Protein AF-A0A0L8N1E2-F1 (afdb_monomer_lite)

Structure (mmCIF, N/CA/C/O backbone):
data_AF-A0A0L8N1E2-F1
#
_entry.id   AF-A0A0L8N1E2-F1
#
loop_
_atom_site.group_PDB
_atom_site.id
_atom_site.type_symbol
_atom_site.label_atom_id
_atom_site.label_alt_id
_atom_site.label_comp_id
_atom_site.label_asym_id
_atom_site.label_entity_id
_atom_site.label_seq_id
_atom_site.pdbx_PDB_ins_code
_atom_site.Cartn_x
_atom_site.Cartn_y
_atom_site.Cartn_z
_atom_site.occupancy
_atom_site.B_iso_or_equiv
_atom_site.auth_seq_id
_atom_site.auth_comp_id
_atom_site.auth_asym_id
_atom_site.auth_atom_id
_atom_site.pdbx_PDB_model_num
ATOM 1 N N . MET A 1 1 ? 11.611 8.794 -32.752 1.00 46.53 1 MET A N 1
ATOM 2 C CA . MET A 1 1 ? 12.750 9.006 -31.836 1.00 46.53 1 MET A CA 1
ATOM 3 C C . MET A 1 1 ? 12.964 7.709 -31.071 1.00 46.53 1 MET A C 1
ATOM 5 O O . MET A 1 1 ? 12.194 7.411 -30.173 1.00 46.53 1 MET A O 1
ATOM 9 N N . ALA A 1 2 ? 13.906 6.879 -31.515 1.00 56.25 2 ALA A N 1
ATOM 10 C CA . ALA A 1 2 ? 14.251 5.624 -30.852 1.00 56.25 2 ALA A CA 1
ATOM 11 C C . ALA A 1 2 ? 15.513 5.879 -30.017 1.00 56.25 2 ALA A C 1
ATOM 13 O O . ALA A 1 2 ? 16.516 6.297 -30.588 1.00 56.25 2 ALA A O 1
ATOM 14 N N . GLY A 1 3 ? 15.448 5.710 -28.691 1.00 71.19 3 GLY A N 1
ATOM 15 C CA . GLY A 1 3 ? 16.637 5.822 -27.830 1.00 71.19 3 GLY A CA 1
ATOM 16 C C . GLY A 1 3 ? 16.472 6.494 -26.463 1.00 71.19 3 GLY A C 1
ATOM 17 O O . GLY A 1 3 ? 17.450 6.544 -25.729 1.00 71.19 3 GLY A O 1
ATOM 18 N N . ILE A 1 4 ? 15.290 6.994 -26.084 1.00 77.75 4 ILE A N 1
ATOM 19 C CA . ILE A 1 4 ? 15.056 7.494 -24.717 1.00 77.75 4 ILE A CA 1
ATOM 20 C C . ILE A 1 4 ? 14.36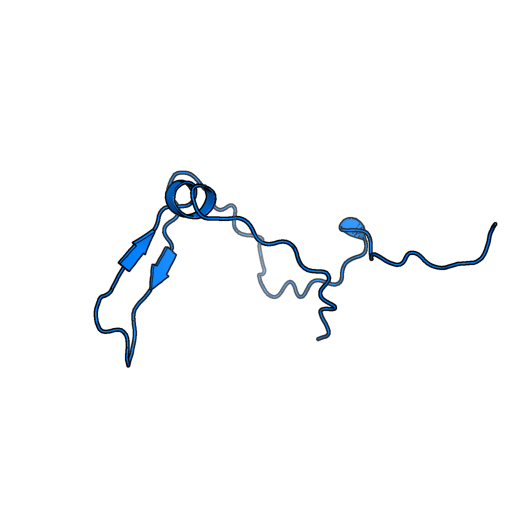8 6.387 -23.915 1.00 77.75 4 ILE A C 1
ATOM 22 O O . ILE A 1 4 ? 13.332 5.872 -24.339 1.00 77.75 4 ILE A O 1
ATOM 26 N N . SER A 1 5 ? 14.958 5.995 -22.784 1.00 80.38 5 SER A N 1
ATOM 27 C CA . SER A 1 5 ? 14.337 5.063 -21.839 1.00 80.38 5 SER A CA 1
ATOM 28 C C . SER A 1 5 ? 13.070 5.675 -21.242 1.00 80.38 5 SER A C 1
ATOM 30 O O . SER A 1 5 ? 12.999 6.887 -21.051 1.00 80.38 5 SER A O 1
ATOM 32 N N . SER A 1 6 ? 12.074 4.846 -20.922 1.00 85.31 6 SER A N 1
ATOM 33 C CA . SER A 1 6 ? 10.825 5.325 -20.319 1.00 85.31 6 SER A CA 1
ATOM 34 C C . SER A 1 6 ? 11.091 6.127 -19.043 1.00 85.31 6 SER A C 1
ATOM 36 O O . SER A 1 6 ? 11.905 5.720 -18.217 1.00 85.31 6 SER A O 1
ATOM 38 N N . PHE A 1 7 ? 10.375 7.240 -18.871 1.00 88.56 7 PHE A N 1
ATOM 39 C CA . PHE A 1 7 ? 10.386 8.009 -17.623 1.00 88.56 7 PHE A CA 1
ATOM 40 C C . PHE A 1 7 ? 9.737 7.229 -16.466 1.00 88.56 7 PHE A C 1
ATOM 42 O O . PHE A 1 7 ? 10.157 7.348 -15.320 1.00 88.56 7 PHE A O 1
ATOM 49 N N . THR A 1 8 ? 8.749 6.385 -16.775 1.00 92.31 8 THR A N 1
ATOM 50 C CA . THR A 1 8 ? 8.038 5.544 -15.805 1.00 92.31 8 THR A CA 1
ATOM 51 C C . THR A 1 8 ? 8.417 4.081 -16.006 1.00 92.31 8 THR A C 1
ATOM 53 O O . THR A 1 8 ? 8.316 3.557 -17.119 1.00 92.31 8 THR A O 1
ATOM 56 N N . THR A 1 9 ? 8.799 3.392 -14.935 1.00 93.12 9 THR A N 1
ATOM 57 C CA . THR A 1 9 ? 8.968 1.934 -14.953 1.00 93.12 9 THR A CA 1
ATOM 58 C C . THR A 1 9 ? 7.596 1.263 -15.099 1.00 93.12 9 THR A C 1
ATOM 60 O O . THR A 1 9 ? 6.733 1.495 -14.251 1.00 93.12 9 THR A O 1
ATOM 63 N N . PRO A 1 10 ? 7.349 0.435 -16.135 1.00 92.06 10 PRO A N 1
ATOM 64 C CA . PRO A 1 10 ? 6.082 -0.280 -16.265 1.00 92.06 10 PRO A CA 1
ATOM 65 C C . PRO A 1 10 ? 5.811 -1.180 -15.053 1.00 92.06 10 PRO A C 1
ATOM 67 O O . PRO A 1 10 ? 6.728 -1.817 -14.545 1.00 92.06 10 PRO A O 1
ATOM 70 N N . ASN A 1 11 ? 4.547 -1.325 -14.640 1.00 91.81 11 ASN A N 1
ATOM 71 C CA . ASN A 1 11 ? 4.171 -2.122 -13.457 1.00 91.81 11 ASN A CA 1
ATOM 72 C C . ASN A 1 11 ? 4.722 -3.560 -13.467 1.00 91.81 11 ASN A C 1
ATOM 74 O O . ASN A 1 11 ? 5.061 -4.096 -12.417 1.00 91.81 11 ASN A O 1
ATOM 78 N N . LYS A 1 12 ? 4.808 -4.188 -14.648 1.00 91.19 12 LYS A N 1
ATOM 79 C CA . LYS A 1 12 ? 5.346 -5.549 -14.824 1.00 91.19 12 LYS A CA 1
ATOM 80 C C . LYS A 1 12 ? 6.863 -5.644 -14.599 1.00 91.19 12 LYS A C 1
ATOM 82 O O . LYS A 1 12 ? 7.352 -6.725 -14.298 1.00 91.19 12 LYS A O 1
ATOM 87 N N . ASP A 1 13 ? 7.567 -4.523 -14.745 1.00 89.94 13 ASP A N 1
ATOM 88 C CA . ASP A 1 13 ? 9.024 -4.406 -14.655 1.00 89.94 13 ASP A CA 1
ATOM 89 C C . ASP A 1 13 ? 9.445 -3.721 -13.334 1.00 89.94 13 ASP A C 1
ATOM 91 O O . ASP A 1 13 ? 10.628 -3.485 -13.094 1.00 89.94 13 ASP A O 1
ATOM 95 N N . PHE A 1 14 ? 8.481 -3.379 -12.468 1.00 91.00 14 PHE A N 1
ATOM 96 C CA . PHE A 1 14 ? 8.723 -2.704 -11.196 1.00 91.00 14 PHE A CA 1
ATOM 97 C C . PHE A 1 14 ? 9.259 -3.689 -10.150 1.00 91.00 14 PHE A C 1
ATOM 99 O O . PHE A 1 14 ? 8.637 -4.718 -9.878 1.00 91.00 14 PHE A O 1
ATOM 106 N N . TYR A 1 15 ? 10.407 -3.368 -9.543 1.00 87.00 15 TYR A N 1
ATOM 107 C CA . TYR A 1 15 ? 11.042 -4.223 -8.540 1.00 87.00 15 TYR A CA 1
ATOM 108 C C . TYR A 1 15 ? 10.133 -4.435 -7.325 1.00 87.00 15 TYR A C 1
ATOM 110 O O . TYR A 1 15 ? 9.586 -3.488 -6.756 1.00 87.00 15 TYR A O 1
ATOM 118 N N . ARG A 1 16 ? 9.993 -5.693 -6.908 1.00 85.62 16 ARG A N 1
ATOM 119 C CA . ARG A 1 16 ? 9.191 -6.104 -5.757 1.00 85.62 16 ARG A CA 1
ATOM 120 C C . ARG A 1 16 ? 10.023 -6.980 -4.836 1.00 85.62 16 ARG A C 1
ATOM 122 O O . ARG A 1 16 ? 10.725 -7.880 -5.284 1.00 85.62 16 ARG A O 1
ATOM 129 N N . VAL A 1 17 ? 9.895 -6.726 -3.540 1.00 83.50 17 VAL A N 1
ATOM 130 C CA . VAL A 1 17 ? 10.429 -7.596 -2.494 1.00 83.50 17 VAL A CA 1
ATOM 131 C C . VAL A 1 17 ? 9.305 -8.533 -2.055 1.00 83.50 17 VAL A C 1
ATOM 133 O O . VAL A 1 17 ? 8.437 -8.145 -1.276 1.00 83.50 17 VAL A O 1
ATOM 136 N N . ASP A 1 18 ? 9.300 -9.762 -2.565 1.00 80.94 18 ASP A N 1
ATOM 137 C CA . ASP A 1 18 ? 8.339 -10.792 -2.165 1.00 80.94 18 ASP A CA 1
ATOM 138 C C . ASP A 1 18 ? 8.953 -11.663 -1.054 1.00 80.94 18 ASP A C 1
ATOM 140 O O . ASP A 1 18 ? 9.604 -12.672 -1.306 1.00 80.94 18 ASP A O 1
ATOM 144 N N . THR A 1 19 ? 8.780 -11.256 0.206 1.00 77.06 19 THR A N 1
ATOM 145 C CA . THR A 1 19 ? 9.206 -12.056 1.378 1.00 77.06 19 THR A CA 1
ATOM 146 C C . THR A 1 19 ? 8.166 -13.084 1.809 1.00 77.06 19 THR A C 1
ATOM 148 O O . THR A 1 19 ? 8.474 -14.009 2.561 1.00 77.06 19 THR A O 1
ATOM 1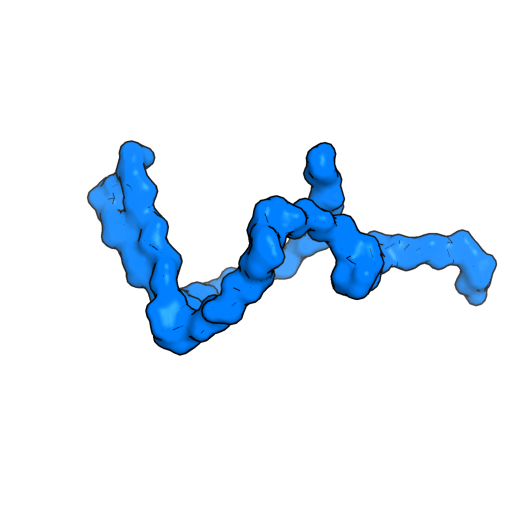51 N N . ALA A 1 20 ? 6.918 -12.926 1.370 1.00 75.88 20 ALA A N 1
ATOM 152 C CA . ALA A 1 20 ? 5.849 -13.851 1.695 1.00 75.88 20 ALA A CA 1
ATOM 153 C C . ALA A 1 20 ? 5.964 -15.116 0.834 1.00 75.88 20 ALA A C 1
ATOM 155 O O . ALA A 1 20 ? 5.962 -15.043 -0.390 1.00 75.88 20 ALA A O 1
ATOM 156 N N . LEU A 1 21 ? 5.981 -16.285 1.484 1.00 75.00 21 LEU A N 1
ATOM 157 C CA . LEU A 1 21 ? 5.960 -17.595 0.817 1.00 75.00 21 LEU A CA 1
ATOM 158 C C . LEU A 1 21 ? 4.731 -17.780 -0.096 1.00 75.00 21 LEU A C 1
ATOM 160 O O . LEU A 1 21 ? 4.776 -18.561 -1.041 1.00 75.00 21 LEU A O 1
ATOM 164 N N . VAL A 1 22 ? 3.633 -17.069 0.188 1.00 78.56 22 VAL A N 1
ATOM 165 C CA . VAL A 1 22 ? 2.395 -17.055 -0.602 1.00 78.56 22 VAL A CA 1
ATOM 166 C C . VAL A 1 22 ? 1.823 -15.639 -0.596 1.00 78.56 22 VAL A C 1
ATOM 168 O O . VAL A 1 22 ? 1.731 -15.014 0.461 1.00 78.56 22 VAL A O 1
ATOM 171 N N . VAL A 1 23 ? 1.393 -15.143 -1.760 1.00 78.69 23 VAL A N 1
ATOM 172 C CA . VAL A 1 23 ? 0.712 -13.844 -1.867 1.00 78.69 23 VAL A CA 1
ATOM 173 C C . VAL A 1 23 ? -0.676 -13.947 -1.219 1.00 78.69 23 VAL A C 1
ATOM 175 O O . VAL A 1 23 ? -1.507 -14.730 -1.691 1.00 78.69 23 VAL A O 1
ATOM 178 N N . PRO A 1 24 ? -0.968 -13.175 -0.157 1.00 81.25 24 PRO A N 1
ATOM 179 C CA . PRO A 1 24 ? -2.276 -13.216 0.474 1.00 81.25 24 PRO A CA 1
ATOM 180 C C . PRO A 1 24 ? -3.332 -12.635 -0.469 1.00 81.25 24 PRO A C 1
ATOM 182 O O . PRO A 1 24 ? -3.194 -11.525 -0.982 1.00 81.25 24 PRO A O 1
ATOM 185 N N . LYS A 1 25 ? -4.427 -13.373 -0.659 1.00 84.81 25 LYS A N 1
ATOM 186 C CA . LYS A 1 25 ? -5.643 -12.827 -1.264 1.00 84.81 25 LYS A CA 1
ATOM 187 C C . LYS A 1 25 ? -6.390 -12.047 -0.189 1.00 84.81 25 LYS A C 1
ATOM 189 O O . LYS A 1 25 ? -6.953 -12.643 0.725 1.00 84.81 25 LYS A O 1
ATOM 194 N N . VAL A 1 26 ? -6.348 -10.723 -0.278 1.00 89.19 26 VAL A N 1
ATOM 195 C CA . VAL A 1 26 ? -7.065 -9.829 0.635 1.00 89.19 26 VAL A CA 1
ATOM 196 C C . VAL A 1 26 ? -8.380 -9.426 -0.017 1.00 89.19 26 VAL A C 1
ATOM 198 O O . VAL A 1 26 ? -8.382 -8.878 -1.115 1.00 89.19 26 VAL A O 1
ATOM 201 N N . ASP A 1 27 ? -9.486 -9.698 0.666 1.00 93.00 27 ASP A N 1
ATOM 202 C CA . ASP A 1 27 ? -10.802 -9.208 0.274 1.00 93.00 27 ASP A CA 1
ATOM 203 C C . ASP A 1 27 ? -10.970 -7.749 0.727 1.00 93.00 27 ASP A C 1
ATOM 205 O O . ASP A 1 27 ? -10.909 -7.436 1.919 1.00 93.00 27 ASP A O 1
ATOM 209 N N . ALA A 1 28 ? -11.151 -6.849 -0.240 1.00 93.50 28 ALA A N 1
ATOM 210 C CA . ALA A 1 28 ? -11.257 -5.415 -0.000 1.00 93.50 28 ALA A CA 1
ATOM 211 C C . ALA A 1 28 ? -12.548 -5.022 0.739 1.00 93.50 28 ALA A C 1
ATOM 213 O O . ALA A 1 28 ? -12.542 -4.013 1.452 1.00 93.50 28 ALA A O 1
ATOM 214 N N . ASP A 1 29 ? -13.619 -5.813 0.616 1.00 94.56 29 ASP A N 1
ATOM 215 C CA . ASP A 1 29 ? -14.912 -5.511 1.241 1.00 94.56 29 ASP A CA 1
ATOM 216 C C . ASP A 1 29 ? -14.889 -5.782 2.749 1.00 94.56 29 ASP A C 1
ATOM 218 O O . ASP A 1 29 ? -15.541 -5.086 3.533 1.00 94.56 29 ASP A O 1
ATOM 222 N N . THR A 1 30 ? -14.095 -6.764 3.180 1.00 95.19 30 THR A N 1
ATOM 223 C CA . THR A 1 30 ? -13.968 -7.147 4.593 1.00 95.19 30 THR A CA 1
ATOM 224 C C . THR A 1 30 ? -12.733 -6.551 5.276 1.00 95.19 30 THR A C 1
ATOM 226 O O . THR A 1 30 ? -12.642 -6.545 6.511 1.00 95.19 30 THR A O 1
ATOM 229 N N . TRP A 1 31 ? -11.786 -6.003 4.509 1.00 96.50 31 TRP A N 1
ATOM 230 C CA . TRP A 1 31 ? -10.542 -5.447 5.035 1.00 96.50 31 TRP A CA 1
ATOM 231 C C . TRP A 1 31 ? -10.739 -4.187 5.897 1.00 96.50 31 TRP A C 1
ATOM 233 O O . TRP A 1 31 ? -11.626 -3.360 5.670 1.00 96.50 31 TRP A O 1
ATOM 243 N N . ARG A 1 32 ? -9.863 -4.009 6.901 1.00 97.12 32 ARG A N 1
ATOM 244 C CA . ARG A 1 32 ? -9.883 -2.863 7.827 1.00 97.12 32 ARG A CA 1
ATOM 245 C C . ARG A 1 32 ? -8.481 -2.305 8.107 1.00 97.12 32 ARG A C 1
ATOM 247 O O . ARG A 1 32 ? -7.626 -3.026 8.622 1.00 97.12 32 ARG A O 1
ATOM 254 N N . LEU A 1 33 ? -8.290 -0.994 7.923 1.00 96.88 33 LEU A N 1
ATOM 255 C CA . LEU A 1 33 ? -7.118 -0.247 8.400 1.00 96.88 33 LEU A CA 1
ATOM 256 C C . LEU A 1 33 ? -7.309 0.144 9.859 1.00 96.88 33 LEU A C 1
ATOM 258 O O . LEU A 1 33 ? -8.272 0.837 10.168 1.00 96.88 33 LEU A O 1
ATOM 262 N N . ARG A 1 34 ? -6.384 -0.205 10.754 1.00 97.38 34 ARG A N 1
ATOM 263 C CA . ARG A 1 34 ? -6.448 0.192 12.171 1.00 97.38 34 ARG A CA 1
ATOM 264 C C . ARG A 1 34 ? -5.288 1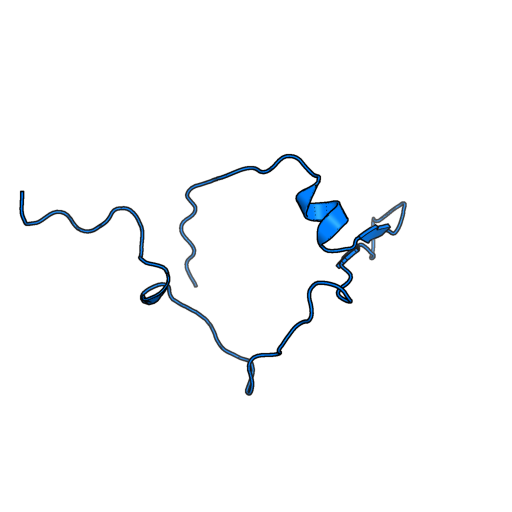.118 12.521 1.00 97.38 34 ARG A C 1
ATOM 266 O O . ARG A 1 34 ? -4.141 0.689 12.498 1.00 97.38 34 ARG A O 1
ATOM 273 N N . ILE A 1 35 ? -5.592 2.357 12.907 1.00 97.06 35 ILE A N 1
ATOM 274 C CA . ILE A 1 35 ? -4.605 3.340 13.379 1.00 97.06 35 ILE A CA 1
ATOM 275 C C . ILE A 1 35 ? -4.634 3.365 14.905 1.00 97.06 35 ILE A C 1
ATOM 277 O O . ILE A 1 35 ? -5.635 3.758 15.512 1.00 97.06 35 ILE A O 1
ATOM 281 N N . ARG A 1 36 ? -3.546 2.897 15.520 1.00 96.81 36 ARG A N 1
ATOM 282 C CA . ARG A 1 36 ? -3.379 2.727 16.972 1.00 96.81 36 ARG A CA 1
ATOM 283 C C . ARG A 1 36 ? -1.8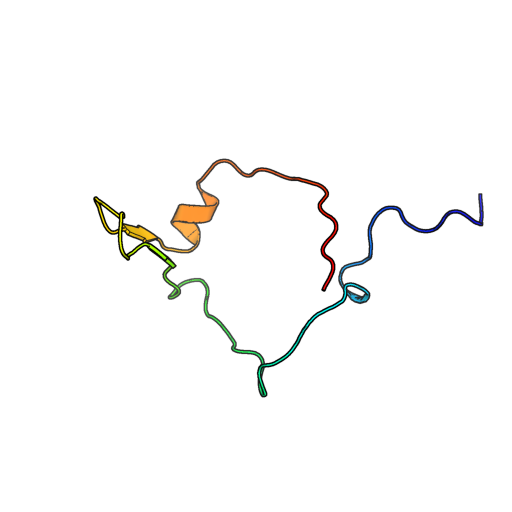97 2.873 17.329 1.00 96.81 36 ARG A C 1
ATOM 285 O O . ARG A 1 36 ? -1.055 2.747 16.449 1.00 96.81 36 ARG A O 1
ATOM 292 N N . GLY A 1 37 ? -1.582 3.054 18.609 1.00 96.12 37 GLY A N 1
ATOM 293 C CA . GLY A 1 37 ? -0.203 3.065 19.108 1.00 96.12 37 GLY A CA 1
ATOM 294 C C . GLY A 1 37 ? 0.106 4.276 19.982 1.00 96.12 37 GLY A C 1
ATOM 295 O O . GLY A 1 37 ? -0.778 5.072 20.306 1.00 96.12 37 GLY A O 1
ATOM 296 N N . LYS A 1 38 ? 1.374 4.409 20.377 1.00 96.25 38 LYS A N 1
ATOM 297 C CA . LYS A 1 38 ? 1.843 5.520 21.212 1.00 96.25 38 LYS A CA 1
ATOM 298 C C . LYS A 1 38 ? 1.671 6.848 20.463 1.00 96.25 38 LYS A C 1
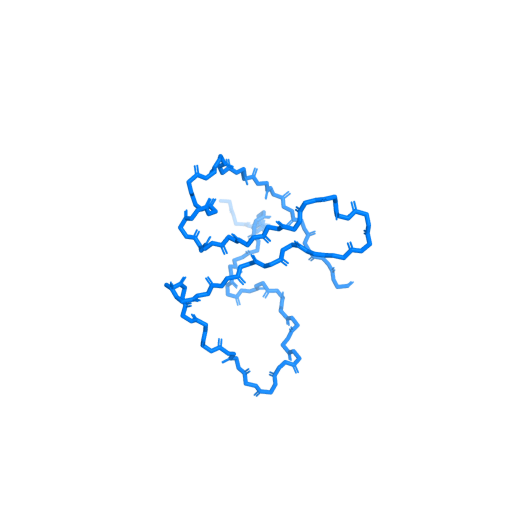ATOM 300 O O . LYS A 1 38 ? 2.056 6.953 19.305 1.00 96.25 38 LYS A O 1
ATOM 305 N N . GLY A 1 39 ? 1.085 7.847 21.122 1.00 95.44 39 GLY A N 1
ATOM 306 C CA . GLY A 1 39 ? 0.816 9.167 20.532 1.00 95.44 39 GLY A CA 1
ATOM 307 C C . GLY A 1 39 ? -0.484 9.266 19.722 1.00 95.44 39 GLY A C 1
ATOM 308 O O . GLY A 1 39 ? -0.872 10.364 19.335 1.00 95.44 39 GLY A O 1
ATOM 309 N N . VAL A 1 40 ? -1.208 8.161 19.506 1.00 96.88 40 VAL A N 1
ATOM 310 C CA . VAL A 1 40 ? -2.543 8.200 18.891 1.00 96.88 40 VAL A CA 1
ATOM 311 C C . VAL A 1 40 ? -3.572 8.559 19.960 1.00 96.88 40 VAL A C 1
ATOM 313 O O . VAL A 1 40 ? -3.942 7.724 20.779 1.00 96.88 40 VAL A O 1
ATOM 316 N N . THR A 1 41 ? -4.059 9.800 19.940 1.00 96.50 41 THR A N 1
ATOM 317 C CA . THR A 1 41 ? -5.049 10.294 20.917 1.00 96.50 41 THR A CA 1
ATOM 318 C C . THR A 1 41 ? -6.428 9.672 20.727 1.00 96.50 41 THR A C 1
ATOM 320 O O . THR A 1 41 ? -7.141 9.426 21.695 1.00 96.50 41 THR A O 1
ATOM 323 N N . ARG A 1 42 ? -6.808 9.384 19.476 1.00 96.31 42 ARG A N 1
ATOM 324 C CA . ARG A 1 42 ? -8.075 8.732 19.146 1.00 96.31 42 ARG A CA 1
ATOM 325 C C . ARG A 1 42 ? -7.861 7.610 18.136 1.00 96.31 42 ARG A C 1
ATOM 327 O O . ARG A 1 42 ? -7.709 7.901 16.946 1.00 96.31 42 ARG A O 1
ATOM 334 N N . PRO A 1 43 ? -7.880 6.343 18.581 1.00 96.62 43 PRO A N 1
ATOM 335 C CA . PRO A 1 43 ? -7.831 5.203 17.683 1.00 96.62 43 PRO A CA 1
ATOM 336 C C . PRO A 1 43 ? -8.948 5.269 16.644 1.00 96.62 43 PRO A C 1
ATOM 338 O O . PRO A 1 43 ? -10.076 5.676 16.941 1.00 96.62 43 PRO A O 1
ATOM 341 N N . ARG A 1 44 ? -8.634 4.869 15.413 1.00 97.25 44 ARG A N 1
ATOM 342 C CA . ARG A 1 44 ? -9.606 4.828 14.317 1.00 97.25 44 ARG A CA 1
ATOM 343 C C . ARG A 1 44 ? -9.436 3.566 13.500 1.00 97.25 44 ARG A C 1
ATOM 345 O O . ARG A 1 44 ? -8.332 3.036 13.378 1.00 97.25 44 ARG A O 1
ATOM 352 N N . THR A 1 45 ? -10.547 3.109 12.938 1.00 97.88 45 THR A N 1
ATOM 353 C CA . THR A 1 45 ? -10.556 2.004 11.990 1.00 97.88 45 THR A CA 1
ATOM 354 C C . THR A 1 45 ? -11.299 2.433 10.737 1.00 97.88 45 THR A C 1
ATOM 356 O O . THR A 1 45 ? -12.411 2.931 10.875 1.00 97.88 45 THR A O 1
ATOM 359 N N . TYR A 1 46 ? -10.712 2.210 9.564 1.00 97.88 46 TYR A N 1
ATOM 360 C CA . TYR A 1 46 ? -11.307 2.542 8.268 1.00 97.88 46 TYR A CA 1
ATOM 361 C C . TYR A 1 46 ? -11.526 1.288 7.421 1.00 97.88 46 TYR A C 1
ATOM 363 O O . TYR A 1 46 ? -10.752 0.333 7.508 1.00 97.88 46 TYR A O 1
ATOM 371 N N . THR A 1 47 ? -12.585 1.289 6.627 1.00 97.88 47 THR A N 1
ATOM 372 C CA . THR A 1 47 ? -12.823 0.378 5.501 1.00 97.88 47 THR A CA 1
ATOM 373 C C . THR A 1 47 ? -12.082 0.877 4.262 1.00 97.88 47 THR A C 1
ATOM 375 O O . THR A 1 47 ? -11.644 2.027 4.216 1.00 97.88 47 THR A O 1
ATOM 378 N N . PHE A 1 48 ? -11.948 0.034 3.237 1.00 96.81 48 PHE A N 1
ATOM 379 C CA . PHE A 1 48 ? -11.352 0.467 1.973 1.00 96.81 48 PHE A CA 1
ATOM 380 C C . PHE A 1 48 ? -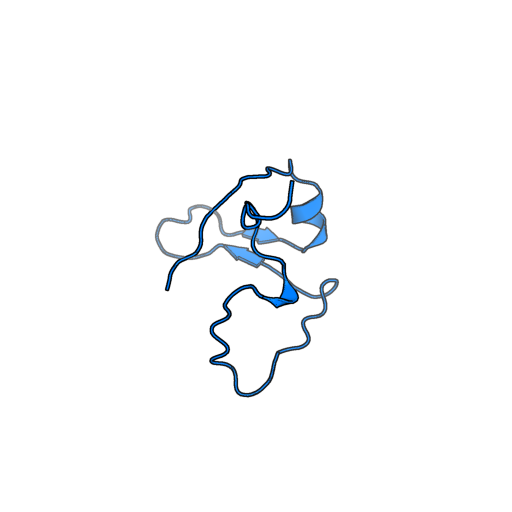12.194 1.557 1.279 1.00 96.81 48 PHE A C 1
ATOM 382 O O . PHE A 1 48 ? -11.640 2.545 0.801 1.00 96.81 48 PHE A O 1
ATOM 389 N N . ARG A 1 49 ? -13.531 1.449 1.321 1.00 96.69 49 ARG A N 1
ATOM 390 C CA . ARG A 1 49 ? -14.452 2.455 0.758 1.00 96.69 49 ARG A CA 1
ATOM 391 C C . ARG A 1 49 ? -14.278 3.838 1.395 1.00 96.69 49 ARG A C 1
ATOM 393 O O . ARG A 1 49 ? -14.114 4.813 0.672 1.00 96.69 49 ARG A O 1
ATOM 400 N N . GLU A 1 50 ? -14.201 3.915 2.725 1.00 97.25 50 GLU A N 1
ATOM 401 C CA . GLU A 1 50 ? -13.971 5.182 3.450 1.00 97.25 50 GLU A CA 1
ATOM 402 C C . GLU A 1 50 ? -12.620 5.842 3.111 1.00 97.25 50 GLU A C 1
ATOM 404 O O . GLU A 1 50 ? -12.428 7.034 3.360 1.00 97.25 50 GLU A O 1
ATOM 409 N N . LEU A 1 51 ? -11.645 5.080 2.600 1.00 96.31 51 LEU A N 1
ATOM 410 C CA . LEU A 1 51 ? -10.379 5.639 2.124 1.00 96.31 51 LEU A CA 1
ATOM 411 C C . LEU A 1 51 ? -10.514 6.217 0.713 1.00 96.31 51 LEU A C 1
ATOM 413 O O . LEU A 1 51 ? -9.966 7.286 0.465 1.00 96.31 51 LEU A O 1
ATOM 417 N N . LEU A 1 52 ? -11.253 5.549 -0.176 1.00 95.69 52 LEU A N 1
ATOM 418 C CA . LEU A 1 52 ? -11.491 6.014 -1.549 1.00 95.69 52 LEU A CA 1
ATOM 419 C C . LEU A 1 52 ? -12.355 7.279 -1.620 1.00 95.69 52 LEU A C 1
ATOM 421 O O . LEU A 1 52 ? -12.245 8.041 -2.572 1.00 95.69 52 LEU A O 1
ATOM 425 N N . GLU A 1 53 ? -13.182 7.527 -0.606 1.00 96.62 53 GLU A N 1
ATOM 426 C CA . GLU A 1 53 ? -13.969 8.763 -0.477 1.00 96.62 53 GLU A CA 1
ATOM 427 C C . GLU A 1 53 ? -13.113 9.995 -0.121 1.00 96.62 53 GLU A C 1
ATOM 429 O O . GLU A 1 53 ? -13.605 11.125 -0.117 1.00 96.62 53 GLU A O 1
ATOM 434 N N . ARG A 1 54 ? -11.827 9.810 0.198 1.00 95.62 54 ARG A N 1
ATOM 435 C CA . ARG A 1 54 ? -10.910 10.911 0.522 1.00 95.62 54 ARG A CA 1
ATOM 436 C C . ARG A 1 54 ? -10.309 11.526 -0.745 1.00 95.62 54 ARG A C 1
ATOM 438 O O . ARG A 1 54 ? -10.207 10.846 -1.761 1.00 95.62 54 ARG A O 1
ATOM 445 N N . PRO A 1 55 ? -9.822 12.780 -0.681 1.00 97.06 55 PRO A N 1
ATOM 446 C CA . PRO A 1 55 ? -9.102 13.390 -1.794 1.00 97.06 55 PRO A CA 1
ATOM 447 C C . PRO A 1 55 ? -7.903 12.539 -2.224 1.00 97.06 55 PRO A C 1
ATOM 449 O O . PRO A 1 55 ? -6.988 12.295 -1.432 1.00 97.06 55 PRO A O 1
ATOM 452 N N . LEU A 1 56 ? -7.918 12.100 -3.481 1.00 95.25 56 LEU A N 1
ATOM 453 C CA . LEU A 1 56 ? -6.820 11.363 -4.093 1.00 95.25 56 LEU A CA 1
ATOM 454 C C . LEU A 1 56 ? -5.691 12.328 -4.465 1.00 95.25 56 LEU A C 1
ATOM 456 O O . LEU A 1 56 ? -5.928 13.429 -4.961 1.00 95.25 56 LEU A O 1
ATOM 460 N N . ILE A 1 57 ? -4.455 11.910 -4.198 1.00 95.75 57 ILE A N 1
ATOM 461 C CA . ILE A 1 57 ? -3.248 12.680 -4.490 1.00 95.75 57 ILE A CA 1
ATOM 462 C C . ILE A 1 57 ? -2.302 11.784 -5.284 1.00 95.75 57 ILE A C 1
ATOM 464 O O . ILE A 1 57 ? -1.888 10.738 -4.792 1.00 95.75 57 ILE A O 1
ATOM 468 N N . GLU A 1 58 ? -1.930 12.228 -6.481 1.00 95.19 58 GLU A N 1
ATOM 469 C CA . GLU A 1 58 ? -0.981 11.531 -7.353 1.00 95.19 58 GLU A CA 1
ATOM 470 C C . GLU A 1 58 ? 0.409 12.169 -7.275 1.00 95.19 58 GLU A C 1
ATOM 472 O O . GLU A 1 58 ? 0.536 13.398 -7.207 1.00 95.19 58 GLU A O 1
ATOM 477 N N . ARG A 1 59 ? 1.458 11.342 -7.236 1.00 95.00 59 ARG A N 1
ATOM 478 C CA . ARG A 1 59 ? 2.862 11.768 -7.154 1.00 95.00 59 ARG A CA 1
ATOM 479 C C . ARG A 1 59 ? 3.754 10.781 -7.900 1.00 95.00 59 ARG A C 1
ATOM 481 O O . ARG A 1 59 ? 3.633 9.579 -7.680 1.00 95.00 59 ARG A O 1
ATOM 488 N N . ASP A 1 60 ? 4.697 11.301 -8.678 1.00 95.31 60 ASP A N 1
ATOM 489 C CA . ASP A 1 60 ? 5.807 10.514 -9.212 1.00 95.31 60 ASP A CA 1
ATOM 490 C C . ASP A 1 60 ? 6.844 10.294 -8.105 1.00 95.31 60 ASP A C 1
ATOM 492 O O . ASP A 1 60 ? 7.395 11.250 -7.553 1.00 95.31 60 ASP A O 1
ATOM 496 N N . ILE A 1 61 ? 7.075 9.033 -7.736 1.00 93.56 61 ILE A N 1
ATOM 497 C CA . ILE A 1 61 ? 7.986 8.646 -6.652 1.00 93.56 61 ILE A CA 1
ATOM 498 C C . ILE A 1 61 ? 8.885 7.510 -7.140 1.00 93.56 61 ILE A C 1
ATOM 500 O O . ILE A 1 61 ? 8.398 6.475 -7.592 1.00 93.56 61 ILE A O 1
ATOM 504 N N . THR A 1 62 ? 10.198 7.673 -6.982 1.00 93.44 62 THR A N 1
ATOM 505 C CA . THR A 1 62 ? 11.166 6.582 -7.153 1.00 93.44 62 THR A CA 1
ATOM 506 C C . THR A 1 62 ? 11.229 5.758 -5.870 1.00 93.44 62 THR A C 1
ATOM 508 O O . THR A 1 62 ? 11.541 6.297 -4.809 1.00 93.44 62 THR A O 1
ATOM 511 N N . LEU A 1 63 ? 10.965 4.452 -5.957 1.00 90.88 63 LEU A N 1
ATOM 512 C CA . LEU A 1 63 ? 11.208 3.510 -4.863 1.00 90.88 63 LEU A CA 1
ATOM 513 C C . LEU A 1 63 ? 12.537 2.790 -5.101 1.00 90.88 63 LEU A C 1
ATOM 515 O O . LEU A 1 63 ? 12.738 2.183 -6.151 1.00 90.88 63 LEU A O 1
ATOM 519 N N . THR A 1 64 ? 13.428 2.850 -4.118 1.00 88.31 64 THR A N 1
ATOM 520 C CA . THR A 1 64 ? 14.719 2.151 -4.106 1.00 88.31 64 THR A CA 1
ATOM 521 C C . THR A 1 64 ? 14.785 1.255 -2.872 1.00 88.31 64 THR A C 1
ATOM 523 O O . THR A 1 64 ? 14.242 1.627 -1.831 1.00 88.31 64 THR A O 1
ATOM 526 N N . CYS A 1 65 ? 15.404 0.079 -2.996 1.00 82.25 65 CYS A N 1
ATOM 527 C CA . CYS A 1 65 ? 15.586 -0.867 -1.892 1.00 82.25 65 CYS A CA 1
ATOM 528 C C . CYS A 1 65 ? 16.602 -0.387 -0.851 1.00 82.25 65 CYS A C 1
ATOM 530 O O . CYS A 1 65 ? 17.565 0.307 -1.254 1.00 82.25 65 CYS A O 1
#

Organism: Streptomyces virginiae (NCBI:txid1961)

Radius of gyration: 17.76 Å; chains: 1; bounding box: 32×31×53 Å

Secondary structure (DSSP, 8-state):
---PPPSS--GGGS-----SSS-----TTT-EEEE-STT-SS-EEEEHHHHHTSPP---------

InterPro domains:
  IPR000572 Oxidoreductase, molybdopterin-binding domain [PF00174] (22-65)
  IPR036374 Oxidoreductase, molybdopterin-binding domain superfamily [G3DSA:3.90.420.10] (1-65)
  IPR036374 Oxidoreductase, molybdopterin-binding domain superfamily [SSF56524] (5-65)

Sequence (65 aa):
MAGISSFTTPNKDFYRVDTALVVPKVDADTWRLRIRGKGVTRPRTYTFRELLERPLIERDITLTC

Foldseek 3Di:
DPDDDDPDDPPVRDDDDCPDPDDDDDDQQPDKDWDDDPPPPDIDIDGNVNVVPDDDDDDDDDDDD

pLDDT: mean 89.92, std 9.79, range [46.53, 97.88]